Protein AF-B3F2S9-F1 (afdb_monomer)

pLDDT: mean 97.1, std 2.87, range [82.12, 98.69]

InterPro domains:
  IPR000652 Triosephosphate isomerase [PF00121] (2-61)
  IPR000652 Triosephosphate isomerase [PS51440] (1-61)
  IPR000652 Triosephosphate isomerase [PTHR21139] (1-61)
  IPR013785 Aldolase-type TIM barrel [G3DSA:3.20.20.70] (1-61)
  IPR035990 Triosephosphate isomerase superfamily [SSF51351] (3-61)

Sequence (61 aa):
KKGGAFTGEVSAEMLVNLSIPWVILGHSERRSLLGESNEFVGDKVAYALSQGLKVIACVGE

Mean predicted aligned error: 2.15 Å

Nearest PDB structures (foldseek):
  6cg9-assembly1_A  TM=1.005E+00  e=5.214E-09  Zea mays
  6nxy-assembly1_A-2  TM=1.009E+00  e=8.411E-09  Arabidopsis thaliana
  6nxq-assembly1_A-2  TM=1.009E+00  e=1.357E-08  Arabidopsis thaliana
  4obt-assembly1_B  TM=1.009E+00  e=1.453E-08  Arabidopsis thaliana
  1m6j-assembly1_B  TM=9.819E-01  e=3.141E-07  Entamoeba histolytica

Radius of gyration: 11.57 Å; Cα contacts (8 Å, |Δi|>4): 72; chains: 1; bounding box: 23×20×30 Å

Secondary structure (DSS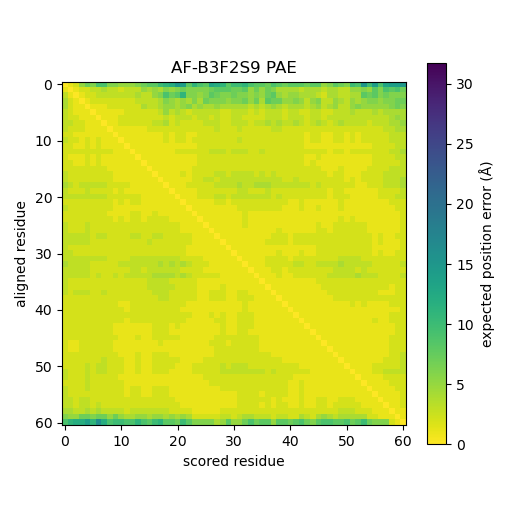P, 8-state):
--SSS-TT---HHHHHHTT--EEEES-HHHHHHH---HHHHHHHHHHHHHTT-EEEE----

Solvent-accessible surface area (backbone atoms only — not comparable to full-atom values): 3813 Å² total; per-residue (Å²): 103,83,76,74,103,50,90,94,65,84,39,61,66,57,37,48,73,69,67,46,60,68,48,80,44,49,44,67,63,46,34,73,75,67,63,53,46,72,67,59,37,49,48,43,51,56,41,34,47,75,71,68,35,45,75,49,76,47,82,85,135

Foldseek 3Di:
DDDDPDPPDDDLVNCVVVVNQEDEFDPPCCCPVVVQDPVNRVVRVVRNVVSRHDYDYDDDD

Organism: Oryza rufipogon (NCBI:txid4529)

Structure (mmCIF, N/CA/C/O backbone):
data_AF-B3F2S9-F1
#
_entry.id   AF-B3F2S9-F1
#
loop_
_atom_site.group_PDB
_atom_site.id
_atom_site.type_symbol
_atom_site.label_atom_id
_atom_site.label_alt_id
_atom_site.label_comp_id
_atom_site.label_asym_id
_atom_site.label_entity_id
_atom_site.label_seq_id
_atom_site.pdbx_PDB_ins_code
_atom_site.Cartn_x
_atom_site.Cartn_y
_atom_site.Cartn_z
_atom_site.occupancy
_atom_site.B_iso_or_equiv
_atom_site.auth_seq_id
_atom_site.auth_comp_id
_atom_site.auth_asym_id
_atom_site.auth_atom_id
_atom_site.pdbx_PDB_model_num
ATOM 1 N N . LYS A 1 1 ? 4.136 -2.025 6.955 1.00 82.12 1 LYS A N 1
ATOM 2 C CA . LYS A 1 1 ? 4.870 -1.995 8.245 1.00 82.12 1 LYS A CA 1
ATOM 3 C C . LYS A 1 1 ? 4.351 -0.839 9.087 1.00 82.12 1 LYS A C 1
ATOM 5 O O . LYS A 1 1 ? 3.863 0.124 8.506 1.00 82.12 1 LYS A O 1
ATOM 10 N N . LYS A 1 2 ? 4.472 -0.947 10.413 1.00 90.50 2 LYS A N 1
ATOM 11 C CA . LYS A 1 2 ? 4.062 0.091 11.367 1.00 90.50 2 LYS A CA 1
ATOM 12 C C . LYS A 1 2 ? 4.874 1.375 11.198 1.00 90.50 2 LYS A C 1
ATOM 14 O O . LYS A 1 2 ? 6.055 1.294 10.857 1.00 90.50 2 LYS A O 1
ATOM 19 N N . GLY A 1 3 ? 4.242 2.527 11.435 1.00 91.94 3 GLY A N 1
ATOM 20 C CA . GLY A 1 3 ? 4.908 3.836 11.439 1.00 91.94 3 GLY A CA 1
ATOM 21 C C . GLY A 1 3 ? 6.085 3.925 12.426 1.00 91.94 3 GLY A C 1
ATOM 22 O O . GLY A 1 3 ? 6.174 3.150 13.380 1.00 91.94 3 GLY A O 1
ATOM 23 N N . GLY A 1 4 ? 7.006 4.864 12.182 1.00 95.81 4 GLY A N 1
ATOM 24 C CA . GLY A 1 4 ? 8.245 5.011 12.950 1.00 95.81 4 GLY A CA 1
ATOM 25 C C . GLY A 1 4 ? 9.254 5.936 12.266 1.00 95.81 4 GLY A C 1
ATOM 26 O O . GLY A 1 4 ? 8.870 6.921 11.642 1.00 95.81 4 GLY A O 1
ATOM 27 N N . ALA A 1 5 ? 10.544 5.606 12.367 1.00 9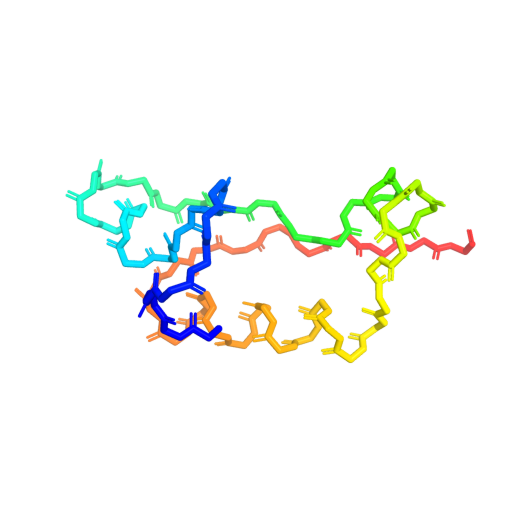5.75 5 ALA A N 1
ATOM 28 C CA . ALA A 1 5 ? 11.644 6.383 11.789 1.00 95.75 5 ALA A CA 1
ATOM 29 C C . ALA A 1 5 ? 11.760 6.204 10.258 1.00 95.75 5 ALA A C 1
ATOM 31 O O . ALA A 1 5 ? 12.715 5.616 9.758 1.00 95.75 5 ALA A O 1
ATOM 32 N N . PHE A 1 6 ? 10.768 6.713 9.521 1.00 95.88 6 PHE A N 1
ATOM 33 C CA . PHE A 1 6 ? 10.683 6.678 8.057 1.00 95.88 6 PHE A CA 1
ATOM 34 C C . PHE A 1 6 ? 10.380 8.085 7.523 1.00 95.88 6 PHE A C 1
ATOM 36 O O . PHE A 1 6 ? 9.251 8.398 7.150 1.00 95.88 6 PHE A O 1
ATOM 43 N N . THR A 1 7 ? 11.378 8.971 7.564 1.00 96.94 7 THR A N 1
ATOM 44 C CA . THR A 1 7 ? 11.227 10.372 7.142 1.00 96.94 7 THR A CA 1
ATOM 45 C C . THR A 1 7 ? 10.691 10.462 5.712 1.00 96.94 7 THR A C 1
ATOM 47 O O . THR A 1 7 ? 11.299 9.919 4.796 1.00 96.94 7 THR A O 1
ATOM 50 N N . GLY A 1 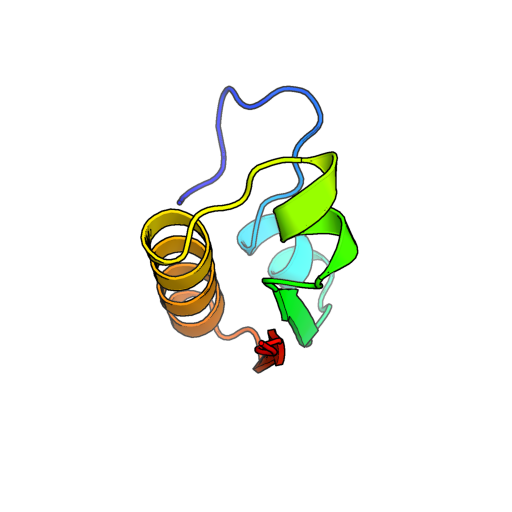8 ? 9.577 11.177 5.528 1.00 96.69 8 GLY A N 1
ATOM 51 C CA . GLY A 1 8 ? 8.935 11.390 4.224 1.00 96.69 8 GLY A CA 1
ATOM 52 C C . GLY A 1 8 ? 7.816 10.402 3.880 1.00 96.69 8 GLY A C 1
ATOM 53 O O . GLY A 1 8 ? 7.067 10.657 2.941 1.00 96.69 8 GLY A O 1
ATOM 54 N N . GLU A 1 9 ? 7.646 9.326 4.652 1.00 96.88 9 GLU A N 1
ATOM 55 C CA . GLU A 1 9 ? 6.606 8.324 4.404 1.00 96.88 9 GLU A CA 1
ATOM 56 C C . GLU A 1 9 ? 5.324 8.592 5.209 1.00 96.88 9 GLU A C 1
ATOM 58 O O . GLU A 1 9 ? 5.347 9.173 6.296 1.00 96.88 9 GLU A O 1
ATOM 63 N N . VAL A 1 10 ? 4.192 8.108 4.688 1.00 97.56 10 VAL A N 1
ATOM 64 C CA . VAL A 1 10 ? 2.879 8.148 5.353 1.00 97.56 10 VAL A CA 1
ATOM 65 C C . VAL A 1 10 ? 2.448 6.724 5.686 1.00 97.56 10 VAL A C 1
ATOM 67 O O . VAL A 1 10 ? 2.427 5.851 4.816 1.00 97.56 10 VAL A O 1
ATOM 70 N N . SER A 1 11 ? 2.111 6.472 6.951 1.00 97.50 11 SER A N 1
ATOM 71 C CA . SER A 1 11 ? 1.753 5.133 7.418 1.00 97.50 11 SER A CA 1
ATOM 72 C C . SER A 1 11 ? 0.254 4.837 7.283 1.00 97.50 11 SER A C 1
ATOM 74 O O . SER A 1 11 ? -0.580 5.742 7.214 1.00 97.50 11 SER A O 1
ATOM 76 N N . ALA A 1 12 ? -0.107 3.550 7.273 1.00 97.75 12 ALA A N 1
ATOM 77 C CA . ALA A 1 12 ? -1.506 3.127 7.179 1.00 97.75 12 ALA A CA 1
ATOM 78 C C . ALA A 1 12 ? -2.346 3.628 8.369 1.00 97.75 12 ALA A C 1
ATOM 80 O O . ALA A 1 12 ? -3.494 4.022 8.188 1.00 97.75 12 ALA A O 1
ATOM 81 N N . GLU A 1 13 ? -1.769 3.682 9.573 1.00 97.38 13 GLU A N 1
ATOM 82 C CA . GLU A 1 13 ? -2.455 4.172 10.774 1.00 97.38 13 GLU A CA 1
ATOM 83 C C . GLU A 1 13 ? -2.767 5.667 10.688 1.00 97.38 13 GLU A C 1
ATOM 85 O O . GLU A 1 13 ? -3.796 6.099 11.201 1.00 97.38 13 GLU A O 1
ATOM 90 N N . MET A 1 14 ? -1.915 6.456 10.019 1.00 98.12 14 MET A N 1
ATOM 91 C CA . MET A 1 14 ? -2.187 7.876 9.775 1.00 98.12 14 MET A CA 1
ATOM 92 C C . MET A 1 14 ? -3.412 8.044 8.871 1.00 98.12 14 MET A C 1
ATOM 94 O O . MET A 1 14 ? -4.276 8.866 9.163 1.00 98.12 14 MET A O 1
ATOM 98 N N . LEU A 1 15 ? -3.534 7.227 7.817 1.00 98.25 15 LEU A N 1
ATOM 99 C CA . LEU A 1 15 ? -4.706 7.240 6.932 1.00 98.25 15 LEU A CA 1
ATOM 100 C C .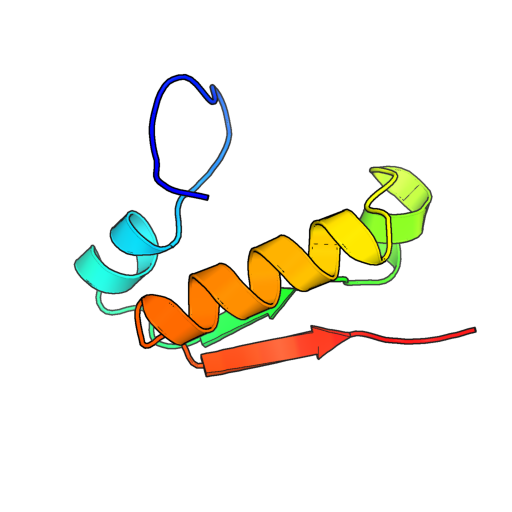 LEU A 1 15 ? -5.984 6.852 7.687 1.00 98.25 15 LEU A C 1
ATOM 102 O O . LEU A 1 15 ? -6.994 7.545 7.578 1.00 98.25 15 LEU A O 1
ATOM 106 N N . VAL A 1 16 ? -5.924 5.794 8.502 1.00 97.62 16 VAL A N 1
ATOM 107 C CA . VAL A 1 16 ? -7.051 5.356 9.341 1.00 97.62 16 VAL A CA 1
ATOM 108 C C . VAL A 1 16 ? -7.444 6.436 10.351 1.00 97.62 16 VAL A C 1
ATOM 110 O O . VAL A 1 16 ? -8.629 6.717 10.511 1.00 97.62 16 VAL A O 1
ATOM 113 N N . ASN A 1 17 ? -6.473 7.085 10.999 1.00 97.69 17 ASN A N 1
ATOM 114 C CA . ASN A 1 17 ? -6.730 8.168 11.950 1.00 97.69 17 ASN A CA 1
ATOM 115 C C . ASN A 1 17 ? -7.433 9.367 11.291 1.00 97.69 17 ASN A C 1
ATOM 117 O O . ASN A 1 17 ? -8.320 9.965 11.895 1.00 97.69 17 ASN A O 1
ATOM 121 N N . LEU A 1 18 ? -7.103 9.656 10.030 1.00 98.38 18 LEU A N 1
ATOM 122 C CA . LEU A 1 18 ? -7.766 10.672 9.210 1.00 98.38 18 LEU A CA 1
ATOM 123 C C . LEU A 1 18 ? -9.080 10.190 8.571 1.00 98.38 18 LEU A C 1
ATOM 125 O O . LEU A 1 18 ? -9.668 10.909 7.767 1.00 98.38 18 LEU A O 1
ATOM 129 N N . SER A 1 19 ? -9.561 8.992 8.920 1.00 98.00 19 SER A N 1
ATOM 130 C CA . SER A 1 19 ? -10.767 8.375 8.348 1.00 98.00 19 SER A CA 1
ATOM 131 C C . SER A 1 19 ? -10.718 8.215 6.820 1.00 98.00 19 SER A C 1
ATOM 133 O O . SER A 1 19 ? -11.755 8.233 6.158 1.00 98.00 19 SER A O 1
ATOM 135 N N . ILE A 1 20 ? -9.522 8.039 6.245 1.00 98.50 20 ILE A N 1
ATOM 136 C CA . ILE A 1 20 ? -9.326 7.775 4.815 1.00 98.50 20 ILE A CA 1
ATOM 137 C C . ILE A 1 20 ? -9.456 6.261 4.578 1.00 98.50 20 ILE A C 1
ATOM 139 O O . ILE A 1 20 ? -8.635 5.498 5.084 1.00 98.50 20 ILE A O 1
ATOM 143 N N . PRO A 1 21 ? -10.455 5.791 3.807 1.00 97.69 21 PRO A N 1
ATOM 144 C CA . PRO A 1 21 ? -10.781 4.364 3.754 1.00 97.69 21 PRO A CA 1
ATOM 145 C C . PRO A 1 21 ? -10.015 3.559 2.693 1.00 97.69 21 PRO A C 1
ATOM 147 O O . PRO A 1 21 ? -10.082 2.329 2.717 1.00 97.69 21 PRO A O 1
ATOM 150 N N . TRP A 1 22 ? -9.335 4.214 1.746 1.00 98.69 22 TRP A N 1
ATOM 151 C CA . TRP A 1 22 ? -8.709 3.568 0.585 1.00 98.69 22 TRP A CA 1
ATOM 152 C C . TRP A 1 22 ? -7.253 3.987 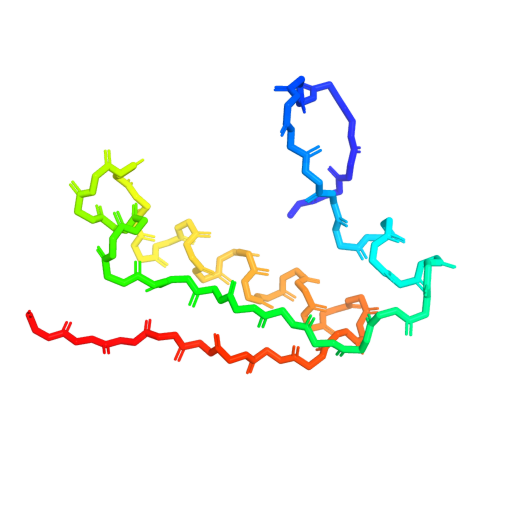0.385 1.00 98.69 22 TRP A C 1
ATOM 154 O O . TRP A 1 22 ? -6.882 5.125 0.666 1.00 98.69 22 TRP A O 1
ATOM 164 N N . VAL A 1 23 ? -6.452 3.080 -0.180 1.00 98.50 23 VAL A N 1
ATOM 165 C CA . VAL A 1 23 ? -5.078 3.347 -0.627 1.00 98.50 23 VAL A CA 1
ATOM 166 C C . VAL A 1 23 ? -4.772 2.627 -1.946 1.00 98.50 23 VAL A C 1
ATOM 168 O O . VAL A 1 23 ? -5.243 1.511 -2.179 1.00 98.50 23 VAL A O 1
ATOM 171 N N . ILE A 1 24 ? -3.975 3.264 -2.809 1.00 98.69 24 ILE A N 1
ATOM 172 C CA . ILE A 1 24 ? -3.442 2.669 -4.044 1.00 98.69 24 ILE A CA 1
ATOM 173 C C . ILE A 1 24 ? -2.042 2.129 -3.755 1.00 98.69 24 ILE A C 1
ATOM 175 O O . ILE A 1 24 ? -1.202 2.851 -3.218 1.00 98.69 24 ILE A O 1
ATOM 179 N N . LEU A 1 25 ? -1.777 0.873 -4.116 1.00 98.50 25 LEU A N 1
ATOM 180 C CA . LEU A 1 25 ? -0.490 0.213 -3.887 1.00 98.50 25 LEU A CA 1
ATOM 181 C C . LEU A 1 25 ? 0.002 -0.498 -5.149 1.00 98.50 25 LEU A C 1
ATOM 183 O O . LEU A 1 25 ? -0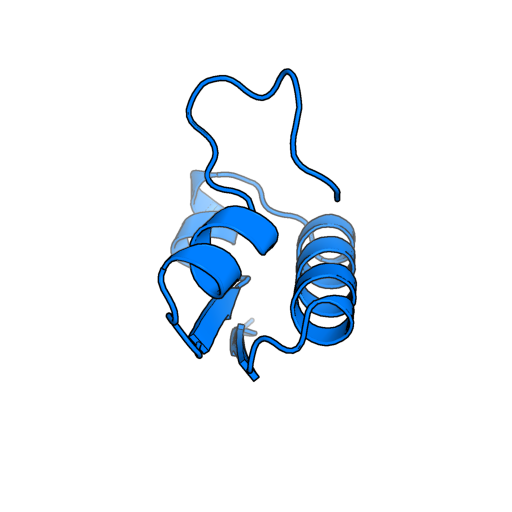.772 -1.136 -5.859 1.00 98.50 25 LEU A O 1
ATOM 187 N N . GLY A 1 26 ? 1.309 -0.408 -5.410 1.00 98.12 26 GLY A N 1
ATOM 188 C CA . GLY A 1 26 ? 1.949 -1.084 -6.540 1.00 98.12 26 GLY A CA 1
ATOM 189 C C . GLY A 1 26 ? 1.696 -0.447 -7.906 1.00 98.12 26 GLY A C 1
ATOM 190 O O . GLY A 1 26 ? 1.770 -1.155 -8.908 1.00 98.12 26 GLY A O 1
ATOM 191 N N . HIS A 1 27 ? 1.385 0.854 -7.965 1.00 98.50 27 HIS A N 1
ATOM 192 C CA . HIS A 1 27 ? 1.237 1.578 -9.235 1.00 98.50 27 HIS A CA 1
ATOM 193 C C . HIS A 1 27 ? 2.494 1.417 -10.111 1.00 98.50 27 HIS A C 1
ATOM 195 O O . HIS A 1 27 ? 3.611 1.411 -9.585 1.00 98.50 27 HIS A O 1
ATOM 201 N N . SER A 1 28 ? 2.330 1.306 -11.433 1.00 97.69 28 SER A N 1
ATOM 202 C CA . SER A 1 28 ? 3.424 1.028 -12.383 1.00 97.69 28 SER A CA 1
ATOM 203 C C . SER A 1 28 ? 4.571 2.038 -12.285 1.00 97.69 28 SER A C 1
ATOM 205 O O . SER A 1 28 ? 5.741 1.658 -12.326 1.00 97.69 28 SER A O 1
ATOM 207 N N . GLU A 1 29 ? 4.252 3.311 -12.055 1.00 98.31 29 GLU A N 1
ATOM 208 C CA . GLU A 1 29 ? 5.230 4.380 -11.826 1.00 98.31 29 GLU A CA 1
ATOM 209 C C . GLU A 1 29 ? 6.067 4.135 -10.568 1.00 98.31 29 GLU A C 1
ATOM 211 O O . GLU A 1 29 ? 7.276 4.333 -10.584 1.00 98.31 29 GLU A O 1
ATOM 216 N N . ARG A 1 30 ? 5.464 3.649 -9.475 1.00 98.19 30 ARG A N 1
ATOM 217 C CA . ARG A 1 30 ? 6.209 3.342 -8.245 1.00 98.19 30 ARG A CA 1
ATOM 218 C C . ARG A 1 30 ? 7.111 2.125 -8.424 1.00 98.19 30 ARG A C 1
ATOM 220 O O . ARG A 1 30 ? 8.217 2.102 -7.894 1.00 98.19 30 ARG A O 1
ATOM 227 N N . ARG A 1 31 ? 6.681 1.135 -9.205 1.00 97.75 31 ARG A N 1
ATOM 228 C CA . ARG A 1 31 ? 7.511 -0.032 -9.540 1.00 97.75 31 ARG A CA 1
ATOM 229 C C . ARG A 1 31 ? 8.698 0.365 -10.415 1.00 97.75 31 ARG A C 1
ATOM 231 O O . ARG A 1 31 ? 9.831 0.039 -10.085 1.00 97.75 31 ARG A O 1
ATOM 238 N N . SER A 1 32 ? 8.440 1.125 -11.476 1.00 96.88 32 SER A N 1
ATOM 239 C CA . SER A 1 32 ? 9.446 1.461 -12.491 1.00 96.88 32 SER A CA 1
ATOM 240 C C . SER A 1 32 ? 10.396 2.573 -12.048 1.00 96.88 32 SER A C 1
ATOM 242 O O . SER A 1 32 ? 11.593 2.490 -12.297 1.00 96.88 32 SER A O 1
ATOM 244 N N . LEU A 1 33 ? 9.877 3.617 -11.391 1.00 97.50 33 LEU A N 1
ATOM 245 C CA . LEU A 1 33 ? 10.654 4.805 -11.016 1.00 97.50 33 LEU A CA 1
ATOM 246 C C . LEU A 1 33 ? 1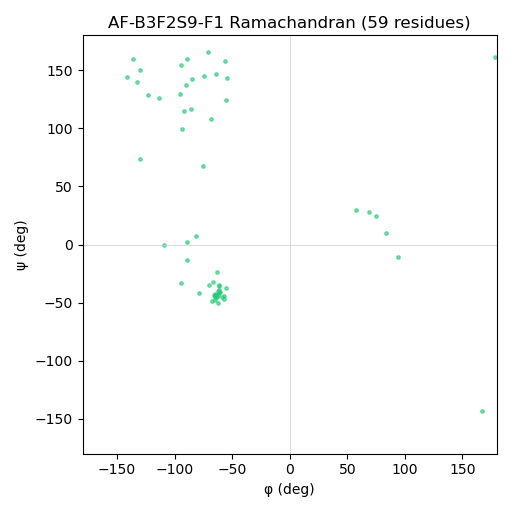1.210 4.724 -9.592 1.00 97.50 33 LEU A C 1
ATOM 248 O O . LEU A 1 33 ? 12.278 5.268 -9.329 1.00 97.50 33 LEU A O 1
ATOM 252 N N . LEU A 1 34 ? 10.491 4.073 -8.669 1.00 97.19 34 LEU A N 1
ATOM 253 C CA . LEU A 1 34 ? 10.872 3.982 -7.250 1.00 97.19 34 LEU A CA 1
ATOM 254 C C . LEU A 1 34 ? 11.327 2.574 -6.835 1.00 97.19 34 LEU A C 1
ATOM 256 O O . LEU A 1 34 ? 11.682 2.372 -5.675 1.00 97.19 34 LEU A O 1
ATOM 260 N N . GLY A 1 35 ? 11.330 1.609 -7.760 1.00 96.69 35 GLY A N 1
ATOM 261 C CA . GLY A 1 35 ? 11.867 0.268 -7.529 1.00 96.69 35 GLY A CA 1
ATOM 262 C C . GLY A 1 35 ? 11.055 -0.589 -6.554 1.00 96.69 35 GLY A C 1
ATOM 263 O O . GLY A 1 35 ? 11.625 -1.442 -5.876 1.00 96.69 35 GLY A O 1
ATOM 264 N N . GLU A 1 36 ? 9.740 -0.375 -6.433 1.00 97.75 36 GLU A N 1
ATOM 265 C CA . GLU A 1 36 ? 8.904 -1.204 -5.554 1.00 97.75 36 GLU A CA 1
ATOM 266 C C . GLU A 1 36 ? 8.786 -2.649 -6.084 1.00 97.75 36 GLU A C 1
ATOM 268 O O . GLU A 1 36 ? 8.095 -2.908 -7.073 1.00 97.75 36 GLU A O 1
ATOM 273 N N . SER A 1 37 ? 9.442 -3.601 -5.406 1.00 98.00 37 SER A N 1
ATOM 274 C CA . SER A 1 37 ? 9.382 -5.030 -5.746 1.00 98.00 37 SER A CA 1
ATOM 275 C C . SER A 1 37 ? 8.020 -5.657 -5.423 1.00 98.00 37 SER A C 1
ATOM 277 O O . SER A 1 37 ? 7.211 -5.096 -4.677 1.00 98.00 37 SER A O 1
ATOM 279 N N . ASN A 1 38 ? 7.765 -6.857 -5.951 1.00 97.81 38 ASN A N 1
ATOM 280 C CA . ASN A 1 38 ? 6.533 -7.598 -5.668 1.00 97.81 38 ASN A CA 1
ATOM 281 C C . ASN A 1 38 ? 6.377 -7.921 -4.182 1.00 97.81 38 ASN A C 1
ATOM 283 O O . ASN A 1 38 ? 5.287 -7.773 -3.636 1.00 97.81 38 ASN A O 1
ATOM 287 N N . GLU A 1 39 ? 7.468 -8.297 -3.524 1.00 98.25 39 GLU A N 1
ATOM 288 C CA . GLU A 1 39 ? 7.512 -8.598 -2.095 1.00 98.25 39 GLU A CA 1
ATOM 289 C C . GLU A 1 39 ? 7.205 -7.337 -1.286 1.00 98.25 39 GLU A C 1
ATOM 291 O O . GLU A 1 39 ? 6.369 -7.359 -0.386 1.00 98.25 39 GLU A O 1
ATOM 296 N N . PHE A 1 40 ? 7.802 -6.203 -1.662 1.00 97.81 40 PHE A N 1
ATOM 297 C CA . PHE A 1 40 ? 7.564 -4.932 -0.985 1.00 97.81 40 PHE A CA 1
ATOM 298 C C . PHE A 1 40 ? 6.111 -4.459 -1.117 1.00 97.81 40 PHE A C 1
ATOM 300 O O . PHE A 1 40 ? 5.506 -4.013 -0.138 1.00 97.81 40 PHE A O 1
ATOM 307 N N . VAL A 1 41 ? 5.526 -4.574 -2.313 1.00 98.25 41 VAL A N 1
ATOM 308 C CA . VAL A 1 41 ? 4.108 -4.257 -2.533 1.00 98.25 41 VAL A CA 1
ATOM 309 C C . VAL A 1 41 ? 3.216 -5.238 -1.774 1.00 98.25 41 VAL A C 1
ATOM 311 O O . VAL A 1 41 ? 2.277 -4.798 -1.115 1.00 98.25 41 VAL A O 1
ATOM 314 N N . GLY A 1 42 ? 3.520 -6.537 -1.803 1.00 98.12 42 GLY A N 1
ATOM 315 C CA . GLY A 1 42 ? 2.783 -7.568 -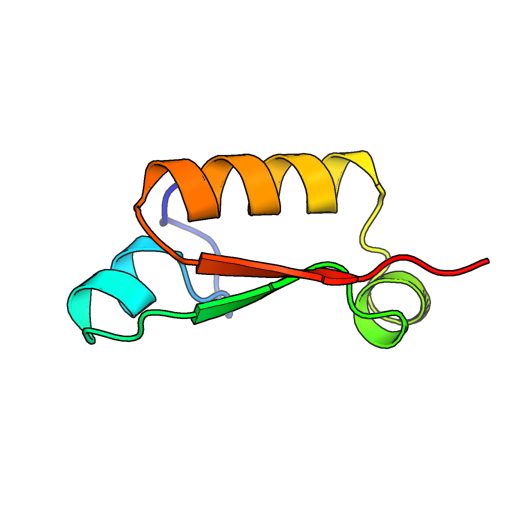1.067 1.00 98.12 42 GLY A CA 1
ATOM 316 C C . GLY A 1 42 ? 2.736 -7.290 0.436 1.00 98.12 42 GLY A C 1
ATOM 317 O O . GLY A 1 42 ? 1.654 -7.264 1.026 1.00 98.12 42 GLY A O 1
ATOM 318 N N . ASP A 1 43 ? 3.881 -6.956 1.033 1.00 98.12 43 ASP A N 1
ATOM 319 C CA . ASP A 1 43 ? 3.985 -6.566 2.442 1.00 98.12 43 ASP A CA 1
ATOM 320 C C . ASP A 1 43 ? 3.169 -5.304 2.760 1.00 98.12 43 ASP A C 1
ATOM 322 O O . ASP A 1 43 ? 2.535 -5.209 3.818 1.00 98.12 43 ASP A O 1
ATOM 326 N N . LYS A 1 44 ? 3.161 -4.311 1.857 1.00 98.19 44 LYS A N 1
ATOM 327 C CA . LYS A 1 44 ? 2.339 -3.098 2.008 1.00 98.19 44 LYS A CA 1
ATOM 328 C C . LYS A 1 44 ? 0.849 -3.419 1.953 1.00 98.19 44 LYS A C 1
ATOM 330 O O . LYS A 1 44 ? 0.107 -2.915 2.796 1.00 98.19 44 LYS A O 1
ATOM 335 N N . VAL A 1 45 ? 0.420 -4.250 1.003 1.00 98.44 45 VAL A N 1
ATOM 336 C CA . VAL A 1 45 ? -0.984 -4.657 0.833 1.00 98.44 45 VAL A CA 1
ATOM 337 C C . VAL A 1 45 ? -1.462 -5.417 2.065 1.00 98.4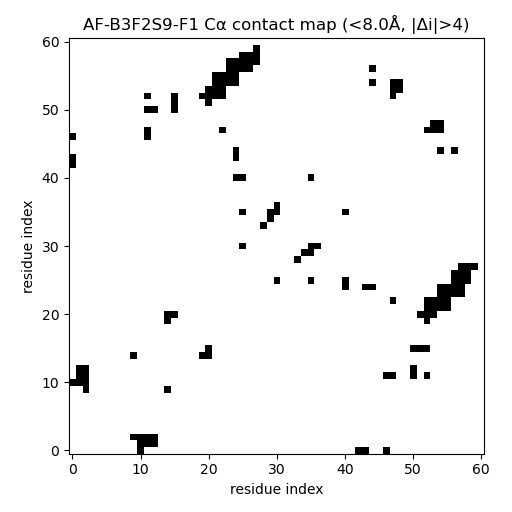4 45 VAL A C 1
ATOM 339 O O . VAL A 1 45 ? -2.475 -5.040 2.654 1.00 98.44 45 VAL A O 1
ATOM 342 N N . ALA A 1 46 ? -0.708 -6.428 2.501 1.00 98.38 46 ALA A N 1
ATOM 343 C CA . ALA A 1 46 ? -1.033 -7.209 3.692 1.00 98.38 46 ALA A CA 1
ATOM 344 C C . ALA A 1 46 ? -1.158 -6.311 4.931 1.00 98.38 46 ALA A C 1
ATOM 346 O O . ALA A 1 46 ? -2.122 -6.414 5.694 1.00 98.38 46 ALA A O 1
ATOM 347 N N . TYR A 1 47 ? -0.223 -5.370 5.098 1.00 98.38 47 TYR A N 1
ATOM 348 C CA . TYR A 1 47 ? -0.273 -4.430 6.209 1.00 98.38 47 TYR A CA 1
ATOM 349 C C . TYR A 1 47 ? -1.483 -3.493 6.138 1.00 98.38 47 TYR A C 1
ATOM 351 O O . TYR A 1 47 ? -2.188 -3.348 7.133 1.00 98.38 47 TYR A O 1
ATOM 359 N N . ALA A 1 48 ? -1.758 -2.886 4.982 1.00 98.31 48 ALA A N 1
ATOM 360 C CA . ALA A 1 48 ? -2.892 -1.981 4.803 1.00 98.31 48 ALA A CA 1
ATOM 361 C C . ALA A 1 48 ? -4.232 -2.674 5.105 1.00 98.31 48 ALA A C 1
ATOM 363 O O . ALA A 1 48 ? -5.040 -2.134 5.861 1.00 98.31 48 ALA A O 1
ATOM 364 N N . LEU A 1 49 ? -4.423 -3.899 4.604 1.00 98.25 49 LEU A N 1
ATOM 365 C CA . LEU A 1 49 ? -5.609 -4.710 4.892 1.00 98.25 49 LEU A CA 1
ATOM 366 C C . LEU A 1 49 ? -5.734 -5.026 6.390 1.00 98.25 49 LEU A C 1
ATOM 368 O O . LEU A 1 49 ? -6.821 -4.904 6.947 1.00 98.25 49 LEU A O 1
ATOM 372 N N . SER A 1 50 ? -4.627 -5.361 7.067 1.00 98.00 50 SER A N 1
ATOM 373 C CA . SER A 1 50 ? -4.630 -5.614 8.520 1.00 98.00 50 SER A CA 1
ATOM 374 C C . SER A 1 50 ? -5.023 -4.395 9.361 1.00 98.00 50 SER A C 1
ATOM 376 O O . SER A 1 50 ? -5.487 -4.556 10.485 1.00 98.00 50 SER A O 1
ATOM 378 N N . GLN A 1 51 ? -4.844 -3.181 8.826 1.00 98.00 51 GLN A N 1
ATOM 379 C CA . GLN A 1 51 ? -5.268 -1.932 9.466 1.00 98.00 51 GLN A CA 1
ATOM 380 C C . GLN A 1 51 ? -6.705 -1.533 9.084 1.00 98.00 51 GLN A C 1
ATOM 382 O O . GLN A 1 51 ? -7.188 -0.493 9.521 1.00 98.00 51 GLN A O 1
ATOM 387 N N . GLY A 1 52 ? -7.401 -2.344 8.280 1.00 97.25 52 GLY A N 1
ATOM 388 C CA . GLY A 1 52 ? -8.783 -2.101 7.862 1.00 97.25 52 GLY A CA 1
ATOM 389 C C . GLY A 1 52 ? -8.936 -1.169 6.657 1.00 97.25 52 GLY A C 1
ATOM 390 O O . GLY A 1 52 ? -10.059 -0.777 6.336 1.00 97.25 52 GLY A O 1
ATOM 391 N N . LEU A 1 53 ? -7.842 -0.823 5.967 1.00 98.44 53 LEU A N 1
ATOM 392 C CA . LEU A 1 53 ? -7.914 -0.071 4.715 1.00 98.44 53 LEU A CA 1
ATOM 393 C C . LEU A 1 53 ? -8.384 -0.974 3.577 1.00 98.44 53 LEU A C 1
ATOM 395 O O . LEU A 1 53 ? -8.009 -2.143 3.481 1.00 98.44 53 LEU A O 1
ATOM 399 N N . LYS A 1 54 ? -9.148 -0.400 2.654 1.00 98.69 54 LYS A N 1
ATOM 400 C CA . LYS A 1 54 ? -9.427 -1.020 1.361 1.00 98.69 54 LYS A CA 1
ATOM 401 C C . LYS A 1 54 ? -8.288 -0.689 0.394 1.00 98.69 54 LYS A C 1
ATOM 403 O O . LYS A 1 54 ? -7.742 0.415 0.416 1.00 98.69 54 LYS A O 1
ATOM 408 N N . VAL A 1 55 ? -7.910 -1.642 -0.452 1.00 98.62 55 VAL A N 1
ATOM 409 C CA . VAL A 1 55 ? -6.699 -1.531 -1.276 1.00 98.62 55 VAL A CA 1
ATOM 410 C C . VAL A 1 55 ? -7.030 -1.670 -2.756 1.00 98.62 55 VAL A C 1
ATOM 412 O O . VAL A 1 55 ? -7.655 -2.645 -3.165 1.00 98.62 55 VAL A O 1
ATOM 415 N N . ILE A 1 56 ? -6.560 -0.716 -3.560 1.00 98.69 56 ILE A N 1
ATOM 416 C CA . ILE A 1 56 ? -6.451 -0.854 -5.016 1.00 98.69 56 ILE A CA 1
ATOM 417 C C . ILE A 1 56 ? -5.030 -1.346 -5.299 1.00 98.69 56 ILE A C 1
ATOM 419 O O . ILE A 1 56 ? -4.076 -0.569 -5.243 1.00 98.69 56 ILE A O 1
ATOM 423 N N . ALA A 1 57 ? -4.882 -2.651 -5.529 1.00 98.06 57 ALA A N 1
ATOM 424 C CA . ALA A 1 57 ? -3.594 -3.277 -5.812 1.00 98.06 57 ALA A CA 1
ATOM 425 C C . ALA A 1 57 ? -3.355 -3.326 -7.327 1.00 98.06 57 ALA A C 1
ATOM 427 O O . ALA A 1 57 ? -4.083 -4.004 -8.050 1.00 98.06 57 ALA A O 1
ATOM 428 N N . CYS A 1 58 ? -2.344 -2.603 -7.806 1.00 98.31 58 CYS A N 1
ATOM 429 C CA . CYS A 1 58 ? -2.012 -2.535 -9.225 1.00 98.31 58 CYS A CA 1
ATOM 430 C C . CYS A 1 58 ? -1.005 -3.628 -9.628 1.00 98.31 58 CYS A C 1
ATOM 432 O O . CYS A 1 58 ? -0.004 -3.885 -8.943 1.00 98.31 58 CYS A O 1
ATOM 434 N N . VAL A 1 59 ? -1.277 -4.236 -10.782 1.00 97.19 59 VAL A N 1
ATOM 435 C CA . VAL A 1 59 ? -0.447 -5.225 -11.484 1.00 97.19 59 VAL A CA 1
ATOM 436 C C . VAL A 1 59 ? -0.421 -4.881 -12.977 1.00 97.19 59 VAL A C 1
ATOM 438 O O . VAL A 1 59 ? -1.297 -4.158 -13.450 1.00 97.19 59 VAL A O 1
ATOM 441 N N . GLY A 1 60 ? 0.577 -5.383 -13.696 1.00 94.12 60 GLY A N 1
ATOM 442 C CA . GLY A 1 60 ? 0.784 -5.187 -15.133 1.00 94.12 60 GLY A CA 1
ATOM 443 C C . GLY A 1 60 ? 2.073 -5.884 -15.568 1.00 94.12 60 GLY A C 1
ATOM 444 O O . GLY A 1 60 ? 2.884 -6.229 -14.700 1.00 94.12 60 GLY A O 1
ATOM 445 N N . GLU A 1 61 ? 2.216 -6.140 -16.866 1.00 85.25 61 GLU A N 1
ATOM 446 C CA . GLU A 1 61 ? 3.405 -6.743 -17.489 1.00 85.25 61 GLU A CA 1
ATOM 447 C C . GLU A 1 61 ? 4.564 -5.767 -17.726 1.00 85.25 61 GLU A C 1
ATOM 449 O O . GLU A 1 61 ? 4.314 -4.558 -17.936 1.00 85.25 61 GLU A O 1
#